Protein AF-A0A4D9DC99-F1 (afdb_monomer_lite)

Organism: NCBI:txid55544

Sequence (112 aa):
MEALTRLHITVSKAYKVNPEMNFEVFIHKVDGLSDDHKIETQRDIHQRANDDLADAGLEKLHLSFYLTSIYDHSIFEAFSKVVQKLIPQLPTLENLLNIFISVSAILLFFSY

Foldseek 3Di:
DVVLVVVLVVCVVVCVVPVPDAAEEEPEDCVPPDPVRVVVVQVVSVVSSCVSCVVVVNNVHDYHYFYDYPVDCRVVVSVQVVVCVVDPCNVVVVVVVVVVCVVPVPPDDDDD

Structure (mmCIF, N/CA/C/O backbone):
data_AF-A0A4D9DC99-F1
#
_entry.id   AF-A0A4D9DC99-F1
#
loop_
_atom_site.group_PDB
_atom_site.id
_atom_site.type_symbol
_atom_site.label_atom_id
_atom_site.label_alt_id
_atom_site.label_comp_id
_atom_site.label_asym_id
_atom_site.label_entity_id
_atom_site.label_seq_id
_atom_site.pdbx_PDB_ins_code
_atom_site.Cartn_x
_atom_site.Cartn_y
_atom_site.Cartn_z
_atom_site.occupancy
_atom_site.B_iso_or_equiv
_atom_site.auth_seq_id
_atom_site.auth_comp_id
_atom_site.auth_asym_id
_atom_site.auth_atom_id
_atom_site.pdbx_PDB_model_num
ATOM 1 N N . MET A 1 1 ? -11.563 11.314 6.786 1.00 58.81 1 MET A N 1
ATOM 2 C CA . MET A 1 1 ? -12.149 10.094 7.385 1.00 58.81 1 MET A CA 1
ATOM 3 C C . MET A 1 1 ? -12.858 9.223 6.356 1.00 58.81 1 MET A C 1
ATOM 5 O O . MET A 1 1 ? -12.545 8.047 6.308 1.00 58.81 1 MET A O 1
ATOM 9 N N . GLU A 1 2 ? -13.704 9.766 5.471 1.00 90.06 2 GLU A N 1
ATOM 10 C CA . GLU A 1 2 ? -14.421 8.956 4.462 1.00 90.06 2 GLU A CA 1
ATOM 11 C C . GLU A 1 2 ? -13.511 8.081 3.572 1.00 90.06 2 GLU A C 1
ATOM 13 O O . GLU A 1 2 ? -13.858 6.945 3.255 1.00 90.06 2 GLU A O 1
ATOM 18 N N . ALA A 1 3 ? -12.324 8.574 3.203 1.00 91.06 3 ALA A N 1
ATOM 19 C CA . ALA A 1 3 ? -11.371 7.821 2.385 1.00 91.06 3 ALA A CA 1
ATOM 20 C C . ALA A 1 3 ? -10.883 6.522 3.054 1.00 91.06 3 ALA A C 1
ATOM 22 O O . ALA A 1 3 ? -10.854 5.489 2.392 1.00 91.06 3 ALA A O 1
ATOM 23 N N . LEU A 1 4 ? -10.554 6.551 4.353 1.00 91.88 4 LEU A N 1
ATOM 24 C CA . LEU A 1 4 ? -10.113 5.360 5.093 1.00 91.88 4 LEU A CA 1
ATOM 25 C C . LEU A 1 4 ? -11.253 4.350 5.246 1.00 91.88 4 LEU A C 1
ATOM 27 O O . LEU A 1 4 ? -11.065 3.165 4.997 1.00 91.88 4 LEU A O 1
ATOM 31 N N . THR A 1 5 ? -12.471 4.823 5.510 1.00 92.00 5 THR A N 1
ATOM 32 C CA . THR A 1 5 ? -13.652 3.953 5.551 1.00 92.00 5 THR A CA 1
ATOM 33 C C . THR A 1 5 ? -13.897 3.270 4.201 1.00 92.00 5 THR A C 1
ATOM 35 O O . THR A 1 5 ? -14.158 2.068 4.139 1.00 92.00 5 THR A O 1
ATOM 38 N N . ARG A 1 6 ? -13.776 4.006 3.086 1.00 94.25 6 ARG A N 1
ATOM 39 C CA . ARG A 1 6 ? -13.893 3.432 1.734 1.00 94.25 6 ARG A CA 1
ATOM 40 C C . ARG A 1 6 ? -12.759 2.458 1.419 1.00 94.25 6 ARG A C 1
ATOM 42 O O . ARG A 1 6 ? -13.023 1.429 0.792 1.00 94.25 6 ARG A O 1
ATOM 49 N N . LEU A 1 7 ? -11.534 2.759 1.858 1.00 94.19 7 LEU A N 1
ATOM 50 C CA . LEU A 1 7 ? -10.385 1.859 1.755 1.00 94.19 7 LEU A CA 1
ATOM 51 C C . LEU A 1 7 ? -10.702 0.537 2.459 1.00 94.19 7 LEU A C 1
ATOM 53 O O . LEU A 1 7 ? -10.669 -0.505 1.811 1.00 94.19 7 LEU A O 1
ATOM 57 N N . HIS A 1 8 ? -11.116 0.588 3.726 1.00 93.25 8 HIS A N 1
ATOM 58 C CA . HIS A 1 8 ? -11.471 -0.588 4.515 1.00 93.25 8 HIS A CA 1
ATOM 59 C C . HIS A 1 8 ? -12.545 -1.453 3.834 1.00 93.25 8 HIS A C 1
ATOM 61 O O . HIS A 1 8 ? -12.358 -2.660 3.668 1.00 93.25 8 HIS A O 1
ATOM 67 N N . ILE A 1 9 ? -13.649 -0.847 3.378 1.00 93.56 9 ILE A N 1
ATOM 68 C CA . ILE A 1 9 ? -14.738 -1.567 2.694 1.00 93.56 9 ILE A CA 1
ATOM 69 C C . ILE A 1 9 ? -14.226 -2.254 1.421 1.00 93.56 9 ILE A C 1
ATOM 71 O O . ILE A 1 9 ? -14.560 -3.411 1.153 1.00 93.56 9 ILE A O 1
ATOM 75 N N . THR A 1 10 ? -13.419 -1.546 0.633 1.00 94.62 10 THR A N 1
ATOM 76 C CA . THR A 1 10 ? -12.919 -2.038 -0.657 1.00 94.62 10 THR A CA 1
ATOM 77 C C . THR A 1 10 ? -11.922 -3.174 -0.466 1.00 94.62 10 THR A C 1
ATOM 79 O O . THR A 1 10 ? -12.075 -4.232 -1.078 1.00 94.62 10 THR A O 1
ATOM 82 N N . VAL A 1 11 ? -10.953 -2.985 0.432 1.00 94.25 11 VAL A N 1
ATOM 83 C CA . VAL A 1 11 ? -9.924 -3.971 0.775 1.00 94.25 11 VAL A CA 1
ATOM 84 C C . VAL A 1 11 ? -10.566 -5.232 1.348 1.00 94.25 11 VAL A C 1
ATOM 86 O O . VAL A 1 11 ? -10.345 -6.322 0.828 1.00 94.25 11 VAL A O 1
ATOM 89 N N . SER A 1 12 ? -11.457 -5.086 2.333 1.00 92.50 12 SER A N 1
ATOM 90 C CA . SER A 1 12 ? -12.157 -6.215 2.958 1.00 92.50 12 SER A CA 1
ATOM 91 C C . SER A 1 12 ? -12.978 -7.021 1.953 1.00 92.50 12 SER A C 1
ATOM 93 O O . SER A 1 12 ? -13.014 -8.251 2.007 1.00 92.50 12 SER A O 1
ATOM 95 N N . LYS A 1 13 ? -13.655 -6.342 1.018 1.00 93.88 13 LYS A N 1
ATOM 96 C CA . LYS A 1 13 ? -14.445 -7.012 -0.019 1.00 93.88 13 LYS A CA 1
ATOM 97 C C . LYS A 1 13 ? -13.555 -7.753 -1.011 1.00 93.88 13 LYS A C 1
ATOM 99 O O . LYS A 1 13 ? -13.881 -8.879 -1.374 1.00 93.88 13 LYS A O 1
ATOM 104 N N . ALA A 1 14 ? -12.456 -7.143 -1.442 1.00 94.56 14 ALA A N 1
ATOM 105 C CA . ALA A 1 14 ? -11.558 -7.753 -2.410 1.00 94.56 14 ALA A CA 1
ATOM 106 C C . ALA A 1 14 ? -10.763 -8.923 -1.808 1.00 94.56 14 ALA A C 1
ATOM 108 O O . ALA A 1 14 ? -10.651 -9.965 -2.448 1.00 94.56 14 ALA A O 1
ATOM 109 N N . TYR A 1 15 ? -10.317 -8.809 -0.552 1.00 93.94 15 TYR A N 1
ATOM 110 C CA . TYR A 1 15 ? -9.599 -9.874 0.157 1.00 93.94 15 TYR A CA 1
ATOM 111 C C . TYR A 1 15 ? -10.449 -11.138 0.334 1.00 93.94 15 TYR A C 1
ATOM 113 O O . TYR A 1 15 ? -9.958 -12.250 0.173 1.00 93.94 15 TYR A O 1
ATOM 121 N N . LYS A 1 16 ? -11.758 -10.981 0.580 1.00 91.62 16 LYS A N 1
ATOM 122 C CA . LYS A 1 16 ? -12.704 -12.111 0.632 1.00 91.62 16 LYS A CA 1
ATOM 123 C C . LYS A 1 16 ? -12.810 -12.875 -0.692 1.00 91.62 16 LYS A C 1
ATOM 125 O O . LYS A 1 16 ? -13.199 -14.038 -0.675 1.00 91.62 16 LYS A O 1
ATOM 130 N N . VAL A 1 17 ? -12.516 -12.227 -1.821 1.00 95.50 17 VAL A N 1
ATOM 131 C CA . VAL A 1 17 ? -12.558 -12.843 -3.157 1.00 95.50 17 VAL A CA 1
ATOM 132 C C . VAL A 1 17 ? -11.197 -13.427 -3.534 1.00 95.50 17 VAL A C 1
ATOM 134 O O . VAL A 1 17 ? -11.143 -14.539 -4.050 1.00 95.50 17 VAL A O 1
ATOM 137 N N . ASN A 1 18 ? -10.110 -12.697 -3.276 1.00 93.44 18 ASN A N 1
ATOM 138 C CA . ASN A 1 18 ? -8.746 -13.139 -3.549 1.00 93.44 18 ASN A CA 1
ATOM 139 C C . ASN A 1 18 ? -7.796 -12.739 -2.400 1.00 93.44 18 ASN A C 1
ATOM 141 O O . ASN A 1 18 ? -7.333 -11.595 -2.371 1.00 93.44 18 ASN A O 1
ATOM 145 N N . PRO A 1 19 ? -7.476 -13.671 -1.482 1.00 90.94 19 PRO A N 1
ATOM 146 C CA . PRO A 1 19 ? -6.553 -13.416 -0.375 1.00 90.94 19 PRO A CA 1
ATOM 147 C C . PRO A 1 19 ? -5.098 -13.174 -0.798 1.00 90.94 19 PRO A C 1
ATOM 149 O O . PRO A 1 19 ? -4.363 -12.523 -0.065 1.00 90.94 19 PRO A O 1
ATOM 152 N N . GLU A 1 20 ? -4.689 -13.666 -1.972 1.00 90.06 20 GLU A N 1
ATOM 153 C CA . GLU A 1 20 ? -3.320 -13.535 -2.507 1.00 90.06 20 GLU A CA 1
ATOM 154 C C . GLU A 1 20 ? -3.089 -12.191 -3.222 1.00 90.06 20 GLU A C 1
ATOM 156 O O . GLU A 1 20 ? -2.033 -11.947 -3.804 1.00 90.06 20 GLU A O 1
ATOM 161 N N . MET A 1 21 ? -4.097 -11.316 -3.254 1.00 91.94 21 MET A N 1
ATOM 162 C CA . MET A 1 21 ? -3.984 -10.026 -3.921 1.00 91.94 21 MET A CA 1
ATOM 163 C C . MET A 1 21 ? -3.135 -9.053 -3.097 1.00 91.94 21 MET A C 1
ATOM 165 O O . MET A 1 21 ? -3.375 -8.860 -1.907 1.00 91.94 21 MET A O 1
ATOM 169 N N . ASN A 1 22 ? -2.190 -8.379 -3.753 1.00 92.69 22 ASN A N 1
ATOM 170 C CA . ASN A 1 22 ? -1.400 -7.318 -3.132 1.00 92.69 22 ASN A CA 1
ATOM 171 C C . ASN A 1 22 ? -2.242 -6.047 -2.937 1.00 92.69 22 ASN A C 1
ATOM 173 O O . ASN A 1 22 ? -2.966 -5.630 -3.847 1.00 92.69 22 ASN A O 1
ATOM 177 N N . PHE A 1 23 ? -2.111 -5.406 -1.773 1.00 95.19 23 PHE A N 1
ATOM 178 C CA . PHE A 1 23 ? -2.788 -4.151 -1.447 1.00 95.19 23 PHE A CA 1
ATOM 179 C C . PHE A 1 23 ? -1.777 -3.031 -1.200 1.00 95.19 23 PHE A C 1
ATOM 181 O O . PHE A 1 23 ? -0.980 -3.063 -0.262 1.00 95.19 23 PHE A O 1
ATOM 188 N N . GLU A 1 24 ? -1.848 -2.009 -2.047 1.00 95.38 24 GLU A N 1
ATOM 189 C CA . GLU A 1 24 ? -0.871 -0.926 -2.116 1.00 95.38 24 GLU A CA 1
ATOM 190 C C . GLU A 1 24 ? -1.619 0.411 -2.004 1.00 95.38 24 GLU A C 1
ATOM 192 O O . GLU A 1 24 ? -2.534 0.693 -2.781 1.00 95.38 24 GLU A O 1
ATOM 197 N N . VAL A 1 25 ? -1.269 1.228 -1.011 1.00 96.25 25 VAL A N 1
ATOM 198 C CA . VAL A 1 25 ? -1.953 2.482 -0.676 1.00 96.25 25 VAL A CA 1
ATOM 199 C C . VAL A 1 25 ? -1.049 3.662 -1.003 1.00 96.25 25 VAL A C 1
ATOM 201 O O . VAL A 1 25 ? 0.021 3.834 -0.419 1.00 96.25 25 VAL A O 1
ATOM 204 N N . PHE A 1 26 ? -1.500 4.516 -1.918 1.00 96.75 26 PHE A N 1
ATOM 205 C CA . PHE A 1 26 ? -0.798 5.747 -2.266 1.00 96.75 26 PHE A CA 1
ATOM 206 C C . PHE A 1 26 ? -1.384 6.924 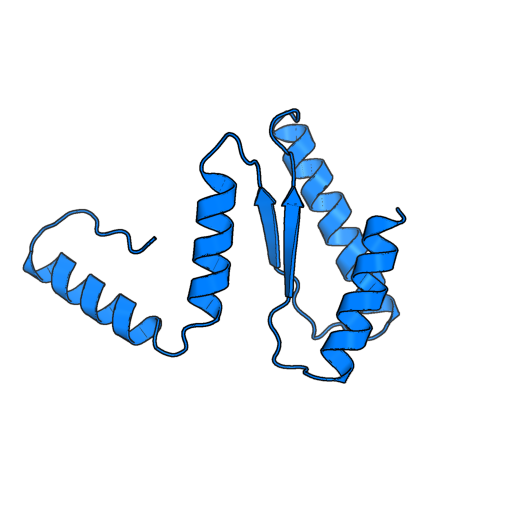-1.490 1.00 96.75 26 PHE A C 1
ATOM 208 O O . PHE A 1 26 ? -2.514 7.353 -1.726 1.00 96.75 26 PHE A O 1
ATOM 215 N N . ILE A 1 27 ? -0.593 7.470 -0.571 1.00 95.62 27 ILE A N 1
ATOM 216 C CA . ILE A 1 27 ? -0.865 8.748 0.081 1.00 95.62 27 ILE A CA 1
ATOM 217 C C . ILE A 1 27 ? -0.400 9.821 -0.901 1.00 95.62 27 ILE A C 1
ATOM 219 O O . ILE A 1 27 ? 0.793 10.090 -1.044 1.00 95.62 27 ILE A O 1
ATOM 223 N N . HIS A 1 28 ? -1.353 10.33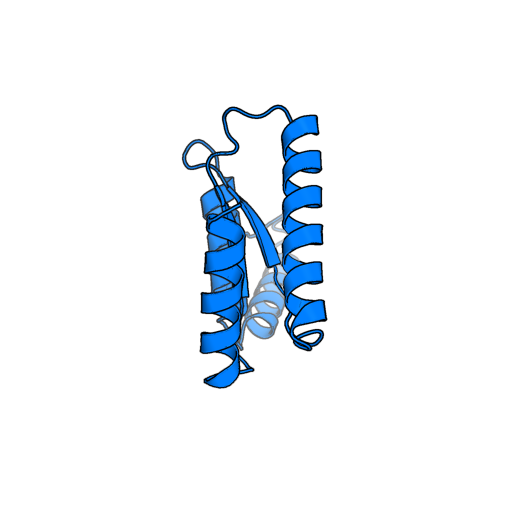8 -1.667 1.00 95.06 28 HIS A N 1
ATOM 224 C CA . HIS A 1 28 ? -1.078 11.148 -2.845 1.00 95.06 28 HIS A CA 1
ATOM 225 C C . HIS A 1 28 ? -1.103 12.656 -2.567 1.00 95.06 28 HIS A C 1
ATOM 227 O O . HIS A 1 28 ? -1.763 13.108 -1.632 1.00 95.06 28 HIS A O 1
ATOM 233 N N . LYS A 1 29 ? -0.443 13.427 -3.445 1.00 94.62 29 LYS A N 1
ATOM 234 C CA . LYS A 1 29 ? -0.346 14.896 -3.419 1.00 94.62 29 LYS A CA 1
ATOM 235 C C . LYS A 1 29 ? 0.381 15.429 -2.177 1.00 94.62 29 LYS A C 1
ATOM 237 O O . LYS A 1 29 ? -0.086 16.331 -1.482 1.00 94.62 29 LYS A O 1
ATOM 242 N N . VAL A 1 30 ? 1.532 14.829 -1.875 1.00 93.44 30 VAL A N 1
ATOM 243 C CA . VAL A 1 30 ? 2.376 15.217 -0.728 1.00 93.44 30 VAL A CA 1
ATOM 244 C C . VAL A 1 30 ? 3.293 16.412 -1.016 1.00 93.44 30 VAL A C 1
ATOM 246 O O . VAL A 1 30 ? 4.041 16.831 -0.137 1.00 93.44 30 VAL A O 1
ATOM 249 N N . ASP A 1 31 ? 3.235 16.974 -2.225 1.00 90.88 31 ASP A N 1
ATOM 250 C CA . ASP A 1 31 ? 4.051 18.100 -2.704 1.00 90.88 31 ASP A CA 1
ATOM 251 C C . ASP A 1 31 ? 3.892 19.390 -1.888 1.00 90.88 31 ASP A C 1
ATOM 253 O O . ASP A 1 31 ? 4.829 20.177 -1.800 1.00 90.88 31 ASP A O 1
ATOM 257 N N . GLY A 1 32 ? 2.731 19.601 -1.268 1.00 89.06 32 GLY A N 1
ATOM 258 C CA . GLY A 1 32 ? 2.460 20.779 -0.439 1.00 89.06 32 GLY A CA 1
ATOM 259 C C . GLY A 1 32 ? 2.775 20.610 1.050 1.00 89.06 32 GLY A C 1
ATOM 260 O O . GLY A 1 32 ? 2.513 21.530 1.822 1.00 89.06 32 GLY A O 1
ATOM 261 N N . LEU A 1 33 ? 3.266 19.441 1.474 1.00 91.06 33 LEU A N 1
ATOM 262 C CA . LEU A 1 33 ? 3.513 19.122 2.882 1.00 91.06 33 LEU A CA 1
ATOM 263 C C . LEU A 1 33 ? 5.000 19.254 3.224 1.00 91.06 33 LEU A C 1
ATOM 265 O O . LEU A 1 33 ? 5.863 18.864 2.437 1.00 91.06 33 LEU A O 1
ATOM 269 N N . SER A 1 34 ? 5.301 19.747 4.427 1.00 94.50 34 SER A N 1
ATOM 270 C CA . SER A 1 34 ? 6.648 19.635 4.991 1.00 94.50 34 SER A CA 1
ATOM 271 C C . SER A 1 34 ? 6.966 18.178 5.334 1.00 94.50 34 SER A C 1
ATOM 273 O O . SER A 1 34 ? 6.060 17.357 5.502 1.00 94.50 34 SER A O 1
ATOM 275 N N . ASP A 1 35 ? 8.248 17.841 5.456 1.00 91.25 35 ASP A N 1
ATOM 276 C CA . ASP A 1 35 ? 8.655 16.458 5.720 1.00 91.25 35 ASP A CA 1
ATOM 277 C C . ASP A 1 35 ? 8.143 15.941 7.074 1.00 91.25 35 ASP A C 1
ATOM 279 O O . ASP A 1 35 ? 7.668 14.808 7.149 1.00 91.25 35 ASP A O 1
ATOM 283 N N . ASP A 1 36 ? 8.097 16.792 8.102 1.00 94.50 36 ASP A N 1
ATOM 284 C CA . ASP A 1 36 ? 7.486 16.446 9.393 1.00 94.50 36 ASP A CA 1
ATOM 285 C C . ASP A 1 36 ? 5.997 16.096 9.234 1.00 94.50 36 ASP A C 1
ATOM 287 O O . ASP A 1 36 ? 5.528 15.075 9.743 1.00 94.50 36 ASP A O 1
ATOM 291 N N . HIS A 1 37 ? 5.260 16.891 8.449 1.00 94.00 37 HIS A N 1
ATOM 292 C CA . HIS A 1 37 ? 3.842 16.646 8.183 1.00 94.00 37 HIS A CA 1
ATOM 293 C C . HIS A 1 37 ? 3.625 15.385 7.342 1.00 94.00 37 HIS A C 1
ATOM 295 O O . HIS A 1 37 ? 2.630 14.685 7.540 1.00 94.00 37 HIS A O 1
ATOM 301 N N . LYS A 1 38 ? 4.532 15.068 6.409 1.00 93.12 38 LYS A N 1
ATOM 302 C CA . LYS A 1 38 ? 4.485 13.817 5.637 1.00 93.12 38 LYS A CA 1
ATOM 303 C C . LYS A 1 38 ? 4.614 12.607 6.554 1.00 93.12 38 LYS A C 1
ATOM 305 O O . LYS A 1 38 ? 3.799 11.692 6.453 1.00 93.12 38 LYS A O 1
ATOM 310 N N . ILE A 1 39 ? 5.594 12.623 7.460 1.00 94.00 39 ILE A N 1
ATOM 311 C CA . ILE A 1 39 ? 5.841 11.535 8.416 1.00 94.00 39 ILE A CA 1
ATOM 312 C C . ILE A 1 39 ? 4.635 11.359 9.341 1.00 94.00 39 ILE A C 1
ATOM 314 O O . ILE A 1 39 ? 4.157 10.239 9.529 1.00 94.00 39 ILE A O 1
ATOM 318 N N . GLU A 1 40 ? 4.110 12.455 9.888 1.00 95.56 40 GLU A N 1
ATOM 319 C CA . GLU A 1 40 ? 2.945 12.413 10.771 1.00 95.56 40 GLU A CA 1
ATOM 320 C C . GLU A 1 40 ? 1.699 11.887 10.047 1.00 95.56 40 GLU A C 1
ATOM 322 O O . GLU A 1 40 ? 1.038 10.971 10.538 1.00 95.56 40 GLU A O 1
ATOM 327 N N . THR A 1 41 ? 1.422 12.400 8.845 1.00 93.38 41 THR A N 1
ATOM 328 C CA . THR A 1 41 ? 0.279 11.971 8.023 1.00 93.38 41 THR A CA 1
ATOM 329 C C . THR A 1 41 ? 0.390 10.495 7.653 1.00 93.38 41 THR A C 1
ATOM 331 O O . THR A 1 41 ? -0.593 9.759 7.735 1.00 93.38 41 THR A O 1
ATOM 334 N N . GLN A 1 42 ? 1.588 10.039 7.274 1.00 94.62 42 GLN A N 1
ATOM 335 C CA . GLN A 1 42 ? 1.833 8.633 6.974 1.00 94.62 42 GLN A CA 1
ATOM 336 C C . GLN A 1 42 ? 1.576 7.756 8.195 1.00 94.62 42 GLN A C 1
ATOM 338 O O . GLN A 1 42 ? 0.912 6.729 8.070 1.00 94.62 42 GLN A O 1
ATOM 343 N N . ARG A 1 43 ? 2.069 8.165 9.370 1.00 95.44 43 ARG A N 1
ATOM 344 C CA . ARG A 1 43 ? 1.883 7.420 10.616 1.00 95.44 43 ARG A CA 1
ATOM 345 C C . ARG A 1 43 ? 0.410 7.331 11.008 1.00 95.44 43 ARG A C 1
ATOM 347 O O . ARG A 1 43 ? -0.042 6.239 11.335 1.00 95.44 43 ARG A O 1
ATOM 354 N N . ASP A 1 44 ? -0.329 8.440 10.945 1.00 95.44 44 ASP A N 1
ATOM 355 C CA . ASP A 1 44 ? -1.764 8.476 11.266 1.00 95.44 44 ASP A CA 1
ATOM 356 C C . ASP A 1 44 ? -2.573 7.567 10.331 1.00 95.44 44 ASP A C 1
ATOM 358 O O . ASP A 1 44 ? -3.351 6.731 10.790 1.00 95.44 44 ASP A O 1
ATOM 362 N N . ILE A 1 45 ? -2.342 7.670 9.018 1.00 95.00 45 ILE A N 1
ATOM 363 C CA . ILE A 1 45 ? -3.019 6.836 8.016 1.00 95.00 45 ILE A CA 1
ATOM 364 C C . ILE A 1 45 ? -2.671 5.359 8.206 1.00 95.00 45 ILE A C 1
ATOM 366 O O . ILE A 1 45 ? -3.567 4.516 8.177 1.00 95.00 45 ILE A O 1
ATOM 370 N N . HIS A 1 46 ? -1.390 5.044 8.407 1.00 94.69 46 HIS A N 1
ATOM 371 C CA . HIS A 1 46 ? -0.929 3.675 8.602 1.00 94.69 46 HIS A CA 1
ATOM 372 C C . HIS A 1 46 ? -1.564 3.052 9.843 1.00 94.69 46 HIS A C 1
ATOM 374 O O . HIS A 1 46 ? -2.065 1.933 9.776 1.00 94.69 46 HIS A O 1
ATOM 380 N N . GLN A 1 47 ? -1.547 3.763 10.972 1.00 94.50 47 GLN A N 1
ATOM 381 C CA . GLN A 1 47 ? -2.124 3.276 12.217 1.00 94.50 47 GLN A CA 1
ATOM 382 C C . GLN A 1 47 ? -3.625 3.029 12.054 1.00 94.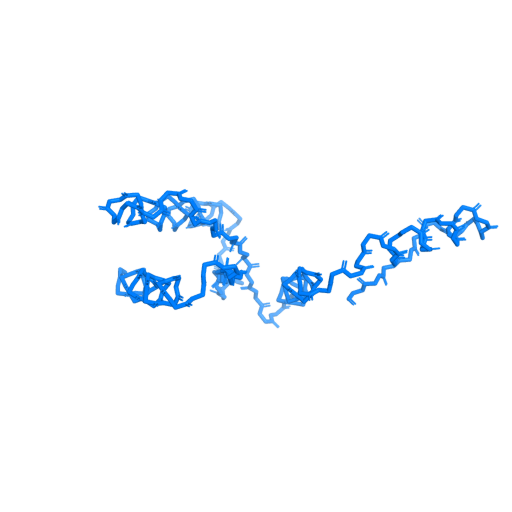50 47 GLN A C 1
ATOM 384 O O . GLN A 1 47 ? -4.075 1.902 12.217 1.00 94.50 47 GLN A O 1
ATOM 389 N N . ARG A 1 48 ? -4.380 4.038 11.611 1.00 94.38 48 ARG A N 1
ATOM 390 C CA . ARG A 1 48 ? -5.838 3.933 11.464 1.00 94.38 48 ARG A CA 1
ATOM 391 C C . ARG A 1 48 ? -6.274 2.838 10.498 1.00 94.38 48 ARG A C 1
ATOM 393 O O . ARG A 1 48 ? -7.212 2.111 10.788 1.00 94.38 48 ARG A O 1
ATOM 400 N N . ALA A 1 49 ? -5.598 2.705 9.357 1.00 93.50 49 ALA A N 1
ATOM 401 C CA . ALA A 1 49 ? -5.935 1.668 8.387 1.00 93.50 49 ALA A CA 1
ATOM 402 C C . ALA A 1 49 ? -5.685 0.255 8.938 1.00 93.50 49 ALA A C 1
ATOM 404 O O . ALA A 1 49 ? -6.457 -0.651 8.636 1.00 93.50 49 ALA A O 1
ATOM 405 N N . ASN A 1 50 ? -4.626 0.059 9.732 1.00 92.62 50 ASN A N 1
ATOM 406 C CA . ASN A 1 50 ? -4.354 -1.233 10.361 1.00 92.62 50 ASN A CA 1
ATOM 407 C C . ASN A 1 50 ? -5.294 -1.512 11.538 1.00 92.62 50 ASN A C 1
ATOM 409 O O . ASN A 1 50 ? -5.748 -2.644 11.662 1.00 92.62 50 ASN A O 1
ATOM 413 N N . ASP A 1 51 ? -5.631 -0.500 12.339 1.00 93.44 51 ASP A N 1
ATOM 414 C CA . ASP A 1 51 ? -6.606 -0.625 13.427 1.00 93.44 51 ASP A CA 1
ATOM 415 C C . ASP A 1 51 ? -7.982 -1.047 12.865 1.00 93.44 51 ASP A C 1
ATOM 417 O O . ASP A 1 51 ? -8.545 -2.048 13.301 1.00 93.44 51 ASP A O 1
ATOM 421 N N . ASP A 1 52 ? -8.457 -0.393 11.793 1.00 91.44 52 ASP A N 1
ATOM 422 C CA . ASP A 1 52 ? -9.711 -0.753 11.107 1.00 91.44 52 ASP A CA 1
ATOM 423 C C . ASP A 1 52 ? -9.690 -2.197 10.555 1.00 91.44 52 ASP A C 1
ATOM 425 O O . ASP A 1 52 ? -10.716 -2.880 10.500 1.00 91.44 52 ASP A O 1
ATOM 429 N N . LEU A 1 53 ? -8.532 -2.675 10.083 1.00 89.62 53 LEU A N 1
ATOM 430 C CA . LEU A 1 53 ? -8.375 -4.052 9.598 1.00 89.62 53 LEU A CA 1
ATOM 431 C C . LEU A 1 53 ? -8.333 -5.066 10.746 1.00 89.62 53 LEU A C 1
ATOM 433 O O . LEU A 1 53 ? -8.919 -6.145 10.614 1.00 89.62 53 LEU A O 1
ATOM 437 N N . ALA A 1 54 ? -7.674 -4.729 11.855 1.00 91.12 54 ALA A N 1
ATOM 438 C CA . ALA A 1 54 ? -7.613 -5.556 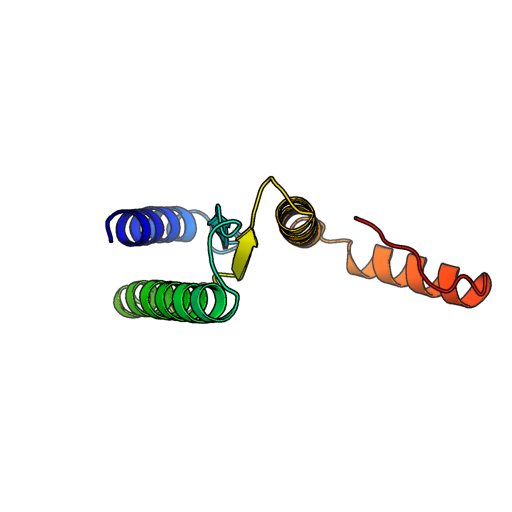13.055 1.00 91.12 54 ALA A CA 1
ATOM 439 C C . ALA A 1 54 ? -9.007 -5.728 13.676 1.00 91.12 54 ALA A C 1
ATOM 441 O O . ALA A 1 54 ? -9.419 -6.856 13.946 1.00 91.12 54 ALA A O 1
ATOM 442 N N . ASP A 1 55 ? -9.786 -4.646 13.768 1.00 90.62 55 ASP A N 1
ATOM 443 C CA . ASP A 1 55 ? -11.170 -4.667 14.259 1.00 90.62 55 ASP A CA 1
ATOM 444 C C . ASP A 1 55 ? -12.087 -5.572 13.414 1.00 90.62 55 ASP A C 1
ATOM 446 O O . ASP A 1 55 ? -13.037 -6.172 13.923 1.00 90.62 55 ASP A O 1
ATOM 450 N N . ALA A 1 56 ? -11.789 -5.729 12.121 1.00 87.06 56 ALA A N 1
ATOM 451 C CA . ALA A 1 56 ? -12.496 -6.646 11.226 1.00 87.06 56 ALA A CA 1
ATOM 452 C C . ALA A 1 56 ? -11.930 -8.080 11.203 1.00 87.06 56 ALA A C 1
ATOM 454 O O . ALA A 1 56 ? -12.427 -8.919 10.443 1.00 87.06 56 ALA A O 1
ATOM 455 N N . GLY A 1 57 ? -10.902 -8.378 12.003 1.00 88.81 57 GLY A N 1
ATOM 456 C CA . GLY A 1 57 ? -10.242 -9.685 12.054 1.00 88.81 57 GLY A CA 1
ATOM 457 C C . GLY A 1 57 ? -9.380 -10.003 10.826 1.00 88.81 57 GLY A C 1
ATOM 458 O O . GLY A 1 57 ? -9.126 -11.173 10.535 1.00 88.81 57 GLY A O 1
ATOM 459 N N . LEU A 1 58 ? -8.942 -8.982 10.081 1.00 88.69 58 LEU A N 1
ATOM 460 C CA . LEU A 1 58 ? -8.120 -9.099 8.871 1.00 88.69 58 LEU A CA 1
ATOM 461 C C . LEU A 1 58 ? -6.625 -8.862 9.149 1.00 88.69 58 LEU A C 1
ATOM 463 O O . LEU A 1 58 ? -5.912 -8.338 8.302 1.00 88.69 58 LEU A O 1
ATOM 467 N N . GLU A 1 59 ? -6.121 -9.295 10.305 1.00 83.19 59 GLU A N 1
ATOM 468 C CA . GLU A 1 59 ? -4.729 -9.069 10.744 1.00 83.19 59 GLU A CA 1
ATOM 469 C C . GLU A 1 59 ? -3.663 -9.663 9.805 1.00 83.19 59 GLU A C 1
ATOM 471 O O . GLU A 1 59 ? -2.510 -9.240 9.806 1.00 83.19 59 GLU A O 1
ATOM 476 N N . LYS A 1 60 ? -4.033 -10.658 8.988 1.00 83.94 60 LYS A N 1
ATOM 477 C CA . LYS A 1 60 ? -3.132 -11.275 8.000 1.00 83.94 60 LYS A CA 1
ATOM 478 C C . LYS A 1 60 ? -2.924 -10.417 6.752 1.00 83.94 60 LYS A C 1
ATOM 480 O O . LYS A 1 60 ? -2.043 -10.721 5.951 1.00 83.94 60 LYS A O 1
ATOM 485 N N . LEU A 1 61 ? -3.760 -9.403 6.546 1.00 89.38 61 LEU A N 1
ATOM 486 C CA . LEU A 1 61 ? -3.703 -8.546 5.376 1.00 89.38 61 LEU A CA 1
ATOM 487 C C . LEU A 1 61 ? -2.615 -7.494 5.575 1.00 89.38 61 LEU A C 1
ATOM 489 O O . LEU A 1 61 ? -2.683 -6.679 6.489 1.00 89.38 61 LEU A O 1
ATOM 493 N N . HIS A 1 62 ? -1.620 -7.495 4.692 1.00 90.88 62 HIS A N 1
ATOM 494 C CA . HIS A 1 62 ? -0.554 -6.504 4.718 1.00 90.88 62 HIS A CA 1
ATOM 495 C C . HIS A 1 62 ? -0.843 -5.361 3.738 1.00 90.88 62 HIS A C 1
ATOM 497 O O . HIS A 1 62 ? -0.998 -5.592 2.539 1.00 90.88 62 HIS A O 1
ATOM 503 N N . LEU A 1 63 ? -0.891 -4.128 4.248 1.00 93.38 63 LEU A N 1
ATOM 504 C CA . LEU A 1 63 ? -0.968 -2.911 3.441 1.00 93.38 63 LEU A CA 1
ATOM 505 C C . LEU A 1 63 ? 0.421 -2.281 3.308 1.00 93.38 63 LEU A C 1
ATOM 507 O O . LEU A 1 63 ? 1.061 -1.955 4.306 1.00 93.38 63 LEU A O 1
ATOM 511 N N . SER A 1 64 ? 0.866 -2.051 2.076 1.00 94.88 64 SER A N 1
ATOM 512 C CA . SER A 1 64 ? 2.063 -1.253 1.791 1.00 94.88 64 SER A CA 1
ATOM 513 C C . SER A 1 64 ? 1.677 0.196 1.488 1.00 94.88 64 SER A C 1
ATOM 515 O O . SER A 1 64 ? 0.730 0.439 0.746 1.00 94.88 64 SER A O 1
ATOM 517 N N . PHE A 1 65 ? 2.407 1.165 2.047 1.00 95.62 65 PHE A N 1
ATOM 518 C CA . PHE A 1 65 ? 2.089 2.592 1.925 1.00 95.62 65 PHE A CA 1
ATOM 519 C C . PHE A 1 65 ? 3.199 3.359 1.211 1.00 95.62 65 PHE A C 1
ATOM 521 O O . PHE A 1 65 ? 4.377 3.194 1.529 1.00 95.62 65 PHE A O 1
ATOM 528 N N . TYR A 1 66 ? 2.810 4.255 0.305 1.00 96.38 66 TYR A N 1
ATOM 529 C CA . TYR A 1 66 ? 3.730 5.087 -0.468 1.00 96.38 66 TYR A CA 1
ATOM 530 C C . TYR A 1 66 ? 3.285 6.540 -0.434 1.00 96.38 66 TYR A C 1
ATOM 532 O O . TYR A 1 66 ? 2.129 6.850 -0.724 1.00 96.38 66 TYR A O 1
ATOM 540 N N . LEU A 1 67 ? 4.212 7.435 -0.114 1.00 95.94 67 LEU A N 1
ATOM 541 C CA . LEU A 1 67 ? 4.020 8.865 -0.308 1.00 95.94 67 LEU A CA 1
ATOM 542 C C . LEU A 1 67 ? 4.276 9.175 -1.779 1.00 95.94 67 LEU A C 1
ATOM 544 O O . LEU A 1 67 ? 5.334 8.821 -2.294 1.00 95.94 67 LEU A O 1
ATOM 548 N N . THR A 1 68 ? 3.308 9.790 -2.456 1.00 96.69 68 THR A N 1
ATOM 549 C CA . THR A 1 68 ? 3.417 10.053 -3.895 1.00 96.69 68 THR A CA 1
ATOM 550 C C . THR A 1 68 ? 3.030 11.477 -4.262 1.00 96.69 68 THR A C 1
ATOM 552 O O . THR A 1 68 ? 2.086 12.059 -3.723 1.00 96.69 68 THR A O 1
ATOM 555 N N . SER A 1 69 ? 3.734 12.020 -5.244 1.00 96.06 69 SER A N 1
ATOM 556 C CA . SER A 1 69 ? 3.456 13.294 -5.893 1.00 96.06 69 SER A CA 1
ATOM 557 C C . SER A 1 69 ? 3.663 13.143 -7.399 1.00 96.06 69 SER A C 1
ATOM 559 O O . SER A 1 69 ? 4.516 12.382 -7.843 1.00 96.06 69 SER A O 1
ATOM 561 N N . ILE A 1 70 ? 2.866 13.858 -8.194 1.00 95.31 70 ILE A N 1
ATOM 562 C CA . ILE A 1 70 ? 3.043 13.920 -9.656 1.00 95.31 70 ILE A CA 1
ATOM 563 C C . ILE A 1 70 ? 4.157 14.886 -10.082 1.00 95.31 70 ILE A C 1
ATOM 565 O O . ILE A 1 70 ? 4.511 14.928 -11.256 1.00 95.31 70 ILE A O 1
ATOM 569 N N . TYR A 1 71 ? 4.665 15.693 -9.149 1.00 94.12 71 TYR A N 1
ATOM 570 C CA . TYR A 1 71 ? 5.680 16.711 -9.419 1.00 94.12 71 TYR A CA 1
ATOM 571 C C . TYR A 1 71 ? 7.110 16.219 -9.168 1.00 94.12 71 TYR A C 1
ATOM 573 O O . TYR A 1 71 ? 8.058 16.927 -9.499 1.00 94.12 71 TYR A O 1
ATOM 581 N N . ASP A 1 72 ? 7.273 15.030 -8.589 1.00 91.75 72 ASP A N 1
ATOM 582 C CA . ASP A 1 72 ? 8.567 14.409 -8.321 1.00 91.75 72 ASP A CA 1
ATOM 583 C C . ASP A 1 72 ? 8.603 12.952 -8.829 1.00 91.75 72 ASP A C 1
ATOM 585 O O . ASP A 1 72 ? 7.673 12.459 -9.472 1.00 91.75 72 ASP A O 1
ATOM 589 N N . HIS A 1 73 ? 9.708 12.253 -8.566 1.00 93.00 73 HIS A N 1
ATOM 590 C CA . HIS A 1 73 ? 9.896 10.869 -9.005 1.00 93.00 73 HIS A CA 1
ATOM 591 C C . HIS A 1 73 ? 9.158 9.832 -8.144 1.00 93.00 73 HIS A C 1
ATOM 593 O O . HIS A 1 73 ? 9.107 8.662 -8.523 1.00 93.00 73 HIS A O 1
ATOM 599 N N . SER A 1 74 ? 8.554 10.229 -7.019 1.00 94.50 74 SER A N 1
ATOM 600 C CA . SER A 1 74 ? 7.988 9.292 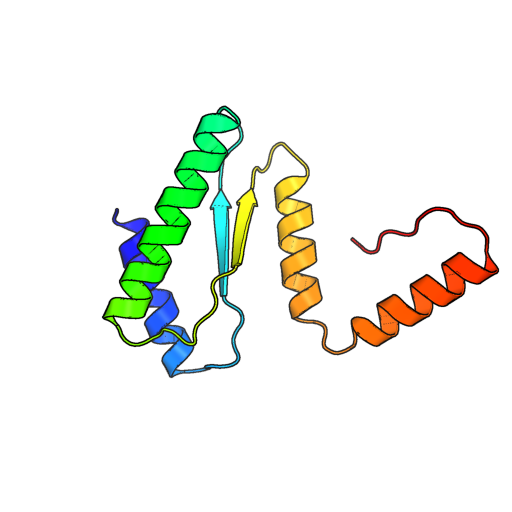-6.040 1.00 94.50 74 SER A CA 1
ATOM 601 C C . SER A 1 74 ? 6.845 8.454 -6.610 1.00 94.50 74 SER A C 1
ATOM 603 O O . SER A 1 74 ? 6.727 7.274 -6.283 1.00 94.50 74 SER A O 1
ATOM 605 N N . ILE A 1 75 ? 6.022 9.021 -7.503 1.00 94.62 75 ILE A N 1
ATOM 606 C CA . ILE A 1 75 ? 4.945 8.272 -8.160 1.00 94.62 75 ILE A CA 1
ATOM 607 C C . ILE A 1 75 ? 5.506 7.157 -9.046 1.00 94.62 75 ILE A C 1
ATOM 609 O O . ILE A 1 75 ? 4.996 6.039 -9.014 1.00 94.62 75 ILE A O 1
ATOM 613 N N . PHE A 1 76 ? 6.588 7.431 -9.779 1.00 95.25 76 PHE A N 1
ATOM 614 C CA . PHE A 1 76 ? 7.250 6.433 -10.614 1.00 95.25 76 PHE A CA 1
ATOM 615 C C . PHE A 1 76 ? 7.890 5.349 -9.751 1.00 95.25 76 PHE A C 1
ATOM 617 O O . PHE A 1 76 ? 7.641 4.175 -9.989 1.00 95.25 76 PHE A O 1
ATOM 624 N N . GLU A 1 77 ? 8.616 5.721 -8.695 1.00 93.56 77 GLU A N 1
ATOM 625 C CA . GLU A 1 77 ? 9.219 4.755 -7.769 1.00 93.56 77 GLU A CA 1
ATOM 626 C C . GLU A 1 77 ? 8.182 3.860 -7.075 1.00 93.56 77 GLU A C 1
ATOM 628 O O . GLU A 1 77 ? 8.405 2.658 -6.904 1.00 93.56 77 GLU A O 1
ATOM 633 N N . ALA A 1 78 ? 7.042 4.426 -6.668 1.00 93.94 78 ALA A N 1
ATOM 634 C CA . ALA A 1 78 ? 5.953 3.663 -6.074 1.00 93.94 78 ALA A CA 1
ATOM 635 C C . ALA A 1 78 ? 5.372 2.666 -7.084 1.00 93.94 78 ALA A C 1
ATOM 637 O O . ALA A 1 78 ? 5.260 1.480 -6.772 1.00 93.94 78 ALA A O 1
ATOM 638 N N . PHE A 1 79 ? 5.075 3.107 -8.310 1.00 94.19 79 PHE A N 1
ATOM 639 C CA . PHE A 1 79 ? 4.592 2.213 -9.364 1.00 94.19 79 PHE A CA 1
ATOM 640 C C . PHE A 1 79 ? 5.601 1.119 -9.717 1.00 94.19 79 PHE A C 1
ATOM 642 O O . PHE A 1 79 ? 5.197 -0.037 -9.826 1.00 94.19 79 PHE A O 1
ATOM 649 N N . SER A 1 80 ? 6.892 1.439 -9.821 1.00 92.88 80 SER A N 1
ATOM 650 C CA . SER A 1 80 ? 7.959 0.456 -10.040 1.00 92.88 80 SER A CA 1
ATOM 651 C C . SER A 1 80 ? 7.921 -0.651 -8.986 1.00 92.88 80 SER A C 1
ATOM 653 O O . SER A 1 80 ? 7.878 -1.830 -9.330 1.00 92.88 80 SER A O 1
ATOM 655 N N . LYS A 1 81 ? 7.828 -0.294 -7.697 1.00 92.19 81 LYS A N 1
ATOM 656 C CA . LYS A 1 81 ? 7.729 -1.271 -6.596 1.00 92.19 81 LYS A CA 1
ATOM 657 C C . LYS A 1 81 ? 6.462 -2.124 -6.681 1.00 92.19 81 LYS A C 1
ATOM 659 O O . LYS A 1 81 ? 6.521 -3.328 -6.440 1.00 92.19 81 LYS A O 1
ATOM 664 N N . VAL A 1 82 ? 5.325 -1.523 -7.035 1.00 94.00 82 VAL A N 1
ATOM 665 C CA . VAL A 1 82 ? 4.057 -2.253 -7.201 1.00 94.00 82 VAL A CA 1
ATOM 666 C C . VAL A 1 82 ? 4.141 -3.247 -8.359 1.00 94.00 82 VAL A C 1
ATOM 668 O O . VAL A 1 82 ? 3.748 -4.400 -8.204 1.00 94.00 82 VAL A O 1
ATOM 671 N N . VAL A 1 83 ? 4.692 -2.836 -9.502 1.00 92.19 83 VAL A N 1
ATOM 672 C CA . VAL A 1 83 ? 4.851 -3.705 -10.676 1.00 92.19 83 VAL A CA 1
ATOM 673 C C . VAL A 1 83 ? 5.833 -4.837 -10.387 1.00 92.19 83 VAL A C 1
ATOM 675 O O . VAL A 1 83 ? 5.541 -5.985 -10.712 1.00 92.19 83 VAL A O 1
ATOM 678 N N . GLN A 1 84 ? 6.953 -4.554 -9.721 1.00 88.19 84 GLN A N 1
ATOM 679 C CA . GLN A 1 84 ? 7.942 -5.565 -9.338 1.00 88.19 84 GLN A CA 1
ATOM 680 C C . GLN A 1 84 ? 7.333 -6.680 -8.476 1.00 88.19 84 GLN A C 1
ATOM 682 O O . GLN A 1 84 ? 7.591 -7.854 -8.736 1.00 88.19 84 GLN A O 1
ATOM 687 N N . LYS A 1 85 ? 6.447 -6.349 -7.525 1.00 87.81 85 LYS A N 1
ATOM 688 C CA . LYS A 1 85 ? 5.716 -7.341 -6.710 1.00 87.81 85 LYS A CA 1
ATOM 689 C C . LYS A 1 85 ? 4.795 -8.261 -7.524 1.00 87.81 85 LYS A C 1
ATOM 691 O O . LYS A 1 85 ? 4.423 -9.325 -7.039 1.00 87.81 85 LYS A O 1
ATOM 696 N N . LEU A 1 86 ? 4.408 -7.870 -8.740 1.00 87.06 86 LEU A N 1
ATOM 697 C CA . LEU A 1 86 ? 3.593 -8.694 -9.640 1.00 87.06 86 LEU A CA 1
ATOM 698 C C . LEU A 1 86 ? 4.432 -9.634 -10.516 1.00 87.06 86 LEU A C 1
ATOM 700 O O . LEU A 1 86 ? 3.864 -10.505 -11.172 1.00 87.06 86 LEU A O 1
ATOM 704 N N . ILE A 1 87 ? 5.761 -9.474 -10.552 1.00 87.44 87 ILE A N 1
ATOM 705 C CA . ILE A 1 87 ? 6.660 -10.275 -11.387 1.00 87.44 87 ILE A CA 1
ATOM 706 C C . ILE A 1 87 ? 7.224 -11.435 -10.547 1.00 87.44 87 ILE A C 1
ATOM 708 O O . ILE A 1 87 ? 8.181 -11.245 -9.799 1.00 87.44 87 ILE A O 1
ATOM 712 N N . PRO A 1 88 ? 6.718 -12.674 -10.692 1.00 81.50 88 PRO A N 1
ATOM 713 C CA . PRO A 1 88 ? 7.181 -13.808 -9.883 1.00 81.50 88 PRO A CA 1
ATOM 714 C C . PRO A 1 88 ? 8.647 -14.193 -10.147 1.00 81.50 88 PRO A C 1
ATOM 716 O O . PRO A 1 88 ? 9.283 -14.831 -9.316 1.00 81.50 88 PRO A O 1
ATOM 719 N N . GLN A 1 89 ? 9.197 -13.806 -11.302 1.00 81.50 89 GLN A N 1
ATOM 720 C CA . GLN A 1 89 ? 10.581 -14.090 -11.701 1.00 81.50 89 GLN A CA 1
ATOM 721 C C . GLN A 1 89 ? 11.574 -12.985 -11.298 1.00 81.50 89 GLN A C 1
ATOM 723 O O . GLN A 1 89 ? 12.736 -13.034 -11.707 1.00 81.50 89 GLN A O 1
ATOM 728 N N . LEU A 1 90 ? 11.147 -11.997 -10.501 1.00 81.62 90 LEU A N 1
ATOM 729 C CA . LEU A 1 90 ? 11.996 -10.886 -10.062 1.00 81.62 90 LEU A CA 1
ATOM 730 C C . LEU A 1 90 ? 13.334 -11.344 -9.442 1.00 81.62 90 LEU A C 1
ATOM 732 O O . LEU A 1 90 ? 14.361 -10.819 -9.867 1.00 81.62 90 LEU A O 1
ATOM 736 N N . PRO A 1 91 ? 13.395 -12.372 -8.565 1.00 81.62 91 PRO A N 1
ATOM 737 C CA . PRO A 1 91 ? 14.670 -12.816 -7.989 1.00 81.62 91 PRO A CA 1
ATOM 738 C C . PRO A 1 91 ? 15.659 -13.336 -9.040 1.00 81.62 91 PRO A C 1
ATOM 740 O O . PRO A 1 91 ? 16.873 -13.200 -8.903 1.00 81.62 91 PRO A O 1
ATOM 743 N N . THR A 1 92 ? 15.154 -13.946 -10.115 1.00 83.25 92 THR A N 1
ATOM 744 C CA . THR A 1 92 ? 15.993 -14.406 -11.226 1.00 83.25 92 THR A CA 1
ATOM 745 C C . THR A 1 92 ? 16.558 -13.221 -12.001 1.00 83.25 92 THR A C 1
ATOM 747 O O . THR A 1 92 ? 17.743 -13.226 -12.332 1.00 83.25 92 THR A O 1
ATOM 750 N N . LEU A 1 93 ? 15.741 -12.195 -12.250 1.00 83.31 93 LEU A N 1
ATOM 751 C CA . LEU A 1 93 ? 16.178 -10.971 -12.917 1.00 83.31 93 LEU A CA 1
ATOM 752 C C . LEU A 1 93 ? 17.217 -10.213 -12.079 1.00 83.31 93 LEU A C 1
ATOM 754 O O . LEU A 1 93 ? 18.253 -9.820 -12.610 1.00 83.31 93 LEU A O 1
ATOM 758 N N . GLU A 1 94 ? 16.987 -10.075 -10.772 1.00 84.19 94 GLU A N 1
ATOM 759 C CA . GLU A 1 94 ? 17.944 -9.470 -9.840 1.00 84.19 94 GLU A CA 1
ATOM 760 C C . GLU A 1 94 ? 19.276 -10.222 -9.834 1.00 84.19 94 GLU A C 1
ATOM 762 O O . GLU A 1 94 ? 20.336 -9.608 -9.930 1.00 84.19 94 GLU A O 1
ATOM 767 N N . ASN A 1 95 ? 19.246 -11.558 -9.807 1.00 84.25 95 ASN A N 1
ATOM 768 C CA . ASN A 1 95 ? 20.463 -12.365 -9.879 1.00 84.25 95 ASN A CA 1
ATOM 769 C C . ASN A 1 95 ? 21.220 -12.170 -11.198 1.00 84.25 95 ASN A C 1
ATOM 771 O O . ASN A 1 95 ? 22.445 -12.059 -11.181 1.00 84.25 95 ASN A O 1
ATOM 775 N N . LEU A 1 96 ? 20.521 -12.089 -12.334 1.00 85.06 96 LEU A N 1
ATOM 776 C CA . LEU A 1 96 ? 21.153 -11.809 -13.627 1.00 85.06 96 LEU A CA 1
ATOM 777 C C . LEU A 1 96 ? 21.804 -10.422 -13.653 1.00 85.06 96 LEU A C 1
ATOM 779 O O . LEU A 1 96 ? 22.929 -10.287 -14.136 1.00 85.06 96 LEU A O 1
ATOM 783 N N . LEU A 1 97 ? 21.134 -9.411 -13.097 1.00 83.88 97 LEU A N 1
ATOM 784 C CA . LEU A 1 97 ? 21.681 -8.059 -12.977 1.00 83.88 97 LEU A CA 1
ATOM 785 C C . LEU A 1 97 ? 22.899 -8.022 -12.048 1.00 83.88 97 LEU A C 1
ATOM 787 O O . LEU A 1 97 ? 23.911 -7.424 -12.403 1.00 83.88 97 LEU A O 1
ATOM 791 N N . ASN A 1 98 ? 22.850 -8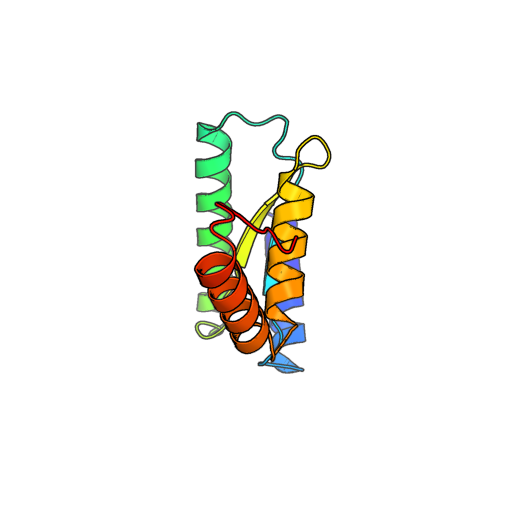.717 -10.912 1.00 82.62 98 ASN A N 1
ATOM 792 C CA . ASN A 1 98 ? 23.976 -8.827 -9.984 1.00 82.62 98 ASN A CA 1
ATOM 793 C C . ASN A 1 98 ? 25.190 -9.509 -10.636 1.00 82.62 98 ASN A C 1
ATOM 795 O O . ASN A 1 98 ? 26.318 -9.034 -10.485 1.00 82.62 98 ASN A O 1
ATOM 799 N N . ILE A 1 99 ? 24.971 -10.577 -11.415 1.00 85.25 99 ILE A N 1
ATOM 800 C CA . ILE A 1 99 ? 26.028 -11.228 -12.207 1.00 85.25 99 ILE A CA 1
ATOM 801 C C . ILE A 1 99 ? 26.602 -10.243 -13.230 1.00 85.25 99 ILE A C 1
ATOM 803 O O . ILE A 1 99 ? 27.819 -10.100 -13.330 1.00 85.25 99 ILE A O 1
ATOM 807 N N . PHE A 1 100 ? 25.747 -9.528 -13.963 1.00 83.44 100 PHE A N 1
ATOM 808 C CA . PHE A 1 100 ? 26.183 -8.551 -14.957 1.00 83.44 100 PHE A CA 1
ATOM 809 C C . PHE A 1 100 ? 27.018 -7.424 -14.333 1.00 83.44 100 PHE A C 1
ATOM 811 O O . PHE A 1 100 ? 28.102 -7.123 -14.828 1.00 83.44 100 PHE A O 1
ATOM 818 N N . ILE A 1 101 ? 26.570 -6.845 -13.218 1.00 81.81 101 ILE A N 1
ATOM 819 C CA . ILE A 1 101 ? 27.293 -5.809 -12.463 1.00 81.81 101 ILE A CA 1
ATOM 820 C C . ILE A 1 101 ? 28.664 -6.324 -12.014 1.00 81.81 101 ILE A C 1
ATOM 822 O O . ILE A 1 101 ? 29.678 -5.657 -12.234 1.00 81.81 101 ILE A O 1
ATOM 826 N N . SER A 1 102 ? 28.709 -7.542 -11.462 1.00 79.94 102 SER A N 1
ATOM 827 C CA . SER A 1 102 ? 29.948 -8.175 -11.005 1.00 79.94 102 SER A CA 1
ATOM 828 C C . SER A 1 102 ? 30.958 -8.411 -12.132 1.00 79.94 102 SER A C 1
ATOM 830 O O . SER A 1 102 ? 32.159 -8.351 -11.881 1.00 79.94 102 SER A O 1
ATOM 832 N N . VAL A 1 103 ? 30.497 -8.708 -13.350 1.00 79.00 103 VAL A N 1
ATOM 833 C CA . VAL A 1 103 ? 31.363 -8.966 -14.515 1.00 79.00 103 VAL A CA 1
ATOM 834 C C . VAL A 1 103 ? 31.794 -7.668 -15.201 1.00 79.00 103 VAL A C 1
ATOM 836 O O . VAL A 1 103 ? 32.898 -7.589 -15.733 1.00 79.00 103 VAL A O 1
ATOM 839 N N . SER A 1 104 ? 30.941 -6.644 -15.182 1.00 74.94 104 SER A N 1
ATOM 840 C CA . SER A 1 104 ? 31.124 -5.428 -15.985 1.00 74.94 104 SER A CA 1
ATOM 841 C C . SER A 1 104 ? 31.826 -4.287 -15.242 1.00 74.94 104 SER A C 1
ATOM 843 O O . SER A 1 104 ? 32.128 -3.271 -15.863 1.00 74.94 104 SER A O 1
ATOM 845 N N . ALA A 1 105 ? 32.038 -4.407 -13.923 1.00 65.38 105 ALA A N 1
ATOM 846 C CA . ALA A 1 105 ? 32.481 -3.313 -13.044 1.00 65.38 105 ALA A CA 1
ATOM 847 C C . ALA A 1 105 ? 31.620 -2.031 -13.167 1.00 65.38 105 ALA A C 1
ATOM 849 O O . ALA A 1 105 ? 32.077 -0.924 -12.880 1.00 65.38 105 ALA A O 1
ATOM 850 N N . ILE A 1 106 ? 30.361 -2.175 -13.601 1.00 60.22 106 ILE A N 1
ATOM 851 C CA . ILE A 1 106 ? 29.400 -1.074 -13.720 1.00 60.22 106 ILE A CA 1
ATOM 852 C C . ILE A 1 106 ? 28.791 -0.841 -12.341 1.00 60.22 106 ILE A C 1
ATOM 854 O O . ILE A 1 106 ? 28.206 -1.749 -11.763 1.00 60.22 106 ILE A O 1
ATOM 858 N N . LEU A 1 107 ? 28.925 0.379 -11.818 1.00 52.06 107 LEU A N 1
ATOM 859 C CA . LEU A 1 107 ? 28.603 0.699 -10.425 1.00 52.06 107 LEU A CA 1
ATOM 860 C C . LEU A 1 107 ? 27.100 0.597 -10.088 1.00 52.06 107 LEU A C 1
ATOM 862 O O . LEU A 1 107 ? 26.778 0.432 -8.918 1.00 52.06 107 LEU A O 1
ATOM 866 N N . LEU A 1 108 ? 26.189 0.707 -11.069 1.00 50.69 108 LEU A N 1
ATOM 867 C CA . LEU A 1 108 ? 24.734 0.613 -10.864 1.00 50.69 108 LEU A CA 1
ATOM 868 C C . LEU A 1 108 ? 23.966 0.370 -12.175 1.00 50.69 108 LEU A C 1
ATOM 870 O O . LEU A 1 108 ? 24.189 1.065 -13.165 1.00 50.69 108 LEU A O 1
ATOM 874 N N . PHE A 1 109 ? 23.011 -0.564 -12.150 1.00 51.53 109 PHE A N 1
ATOM 875 C CA . PHE A 1 109 ? 22.000 -0.744 -13.197 1.00 51.53 109 PHE A CA 1
ATOM 876 C C . PHE A 1 109 ? 20.619 -0.739 -12.533 1.00 51.53 109 PHE A C 1
ATOM 878 O O . PHE A 1 109 ? 20.292 -1.655 -11.782 1.00 51.53 109 PHE A O 1
ATOM 885 N N . PHE A 1 110 ? 19.825 0.309 -12.760 1.00 51.88 110 PHE A N 1
ATOM 886 C CA . PHE A 1 110 ? 18.448 0.363 -12.269 1.00 51.88 110 PHE A CA 1
ATOM 887 C C . PHE A 1 110 ? 17.509 -0.260 -13.299 1.00 51.88 110 PHE A C 1
ATOM 889 O O . PHE A 1 110 ? 17.433 0.212 -14.433 1.00 51.88 110 PHE A O 1
ATOM 896 N N . SER A 1 111 ? 16.760 -1.282 -12.886 1.00 50.84 111 SER A N 1
ATOM 897 C CA . SER A 1 111 ? 15.500 -1.627 -13.542 1.00 50.84 111 SER A CA 1
ATOM 898 C C . SER A 1 111 ? 14.403 -0.831 -12.840 1.00 50.84 111 SER A C 1
ATOM 900 O O . SER A 1 111 ? 13.943 -1.225 -11.768 1.00 50.84 111 SER A O 1
ATOM 902 N N . TYR A 1 112 ? 14.063 0.331 -13.401 1.00 45.19 112 TYR A N 1
ATOM 903 C CA . TYR A 1 112 ? 12.833 1.039 -13.039 1.00 45.19 112 TYR A CA 1
ATOM 904 C C . TYR A 1 112 ? 11.612 0.212 -13.442 1.00 45.19 112 TYR A C 1
ATOM 906 O O . TYR A 1 112 ? 11.680 -0.475 -14.485 1.00 45.19 112 TYR A O 1
#

Secondary structure (DSSP, 8-state):
-HHHHHHHHHHHHHHHH-TT--EEEEEE-GGGS-HHHHHHHHHHHHHHHHHHHHHTT-TTPPEEEEEE-SSSTHHHHHHHHHHHHT-TTHHHHHHHHHHHHHHHT-S-----

pLDDT: mean 88.1, std 11.18, range [45.19, 96.75]

InterPro domains:
  IPR006762 Gtr1/RagA G protein [PF04670] (2-106)
  IPR006762 Gtr1/RagA G protein [PTHR11259] (1-106)
  IPR027417 P-loop containing nucleoside triphosphate hydrolase [G3DSA:3.40.50.300] (1-87)

Radius of gyration: 17.44 Å; chains: 1; bounding box: 47×35×30 Å